Protein AF-A0A7Y6CFR7-F1 (afdb_monomer)

Radius of gyration: 23.47 Å; Cα contacts (8 Å, |Δi|>4): 37; chains: 1; bounding box: 61×38×50 Å

Nearest PDB structures (foldseek):
  3hug-assembly3_L  TM=7.305E-01  e=5.227E-01  Mycobacterium tuberculosis H37Rv

Mean predicted aligned error: 9.73 Å

Structure (mmCIF, N/CA/C/O backbone):
data_AF-A0A7Y6CFR7-F1
#
_entry.id   AF-A0A7Y6CFR7-F1
#
loop_
_atom_site.group_PDB
_atom_site.id
_atom_site.type_symbol
_atom_site.label_atom_id
_atom_site.label_alt_id
_atom_site.label_comp_id
_atom_site.label_asym_id
_atom_site.label_entity_id
_atom_site.label_seq_id
_atom_site.pdbx_PDB_ins_code
_atom_site.Cartn_x
_atom_site.Cartn_y
_atom_site.Cartn_z
_atom_site.occupancy
_atom_site.B_iso_or_equiv
_atom_site.auth_seq_id
_atom_site.auth_comp_id
_atom_site.auth_asym_id
_atom_site.auth_atom_id
_atom_site.pdbx_PDB_model_num
ATOM 1 N N . MET A 1 1 ? 24.762 4.526 -15.516 1.00 43.84 1 MET A N 1
ATOM 2 C CA . MET A 1 1 ? 23.918 4.511 -16.730 1.00 43.84 1 MET A CA 1
ATOM 3 C C . MET A 1 1 ? 22.518 4.121 -16.288 1.00 43.84 1 MET A C 1
ATOM 5 O O . MET A 1 1 ? 22.379 3.031 -15.755 1.00 43.84 1 MET A O 1
ATOM 9 N N . ARG A 1 2 ? 21.529 5.020 -16.380 1.00 51.78 2 ARG A N 1
ATOM 10 C CA . ARG A 1 2 ? 20.124 4.672 -16.092 1.00 51.78 2 ARG A CA 1
ATOM 11 C C . ARG A 1 2 ? 19.580 3.874 -17.275 1.00 51.78 2 ARG A C 1
ATOM 13 O O . ARG A 1 2 ? 19.784 4.293 -18.414 1.00 51.78 2 ARG A O 1
ATOM 20 N N . SER A 1 3 ? 18.949 2.734 -17.013 1.00 66.38 3 SER A N 1
ATOM 21 C CA . SER A 1 3 ? 18.319 1.932 -18.062 1.00 66.38 3 SER A CA 1
ATOM 22 C C . SER A 1 3 ? 17.075 2.658 -18.581 1.00 66.38 3 SER A C 1
ATOM 24 O O . SER A 1 3 ? 16.371 3.312 -17.813 1.00 66.38 3 SER A O 1
ATOM 26 N N . LEU A 1 4 ? 16.759 2.527 -19.872 1.00 61.38 4 LEU A N 1
ATOM 27 C CA . LEU A 1 4 ? 15.501 3.043 -20.439 1.00 61.38 4 LEU A CA 1
ATOM 28 C C . LEU A 1 4 ? 14.273 2.493 -19.689 1.00 61.38 4 LEU A C 1
ATOM 30 O O . LEU A 1 4 ? 13.268 3.189 -19.550 1.00 61.38 4 LEU A O 1
ATOM 34 N N . MET A 1 5 ? 14.381 1.274 -19.147 1.00 62.50 5 MET A N 1
ATOM 35 C CA . MET A 1 5 ? 13.355 0.683 -18.286 1.00 62.50 5 MET A CA 1
ATOM 36 C C . MET A 1 5 ? 13.207 1.421 -16.949 1.00 62.50 5 MET A C 1
ATOM 38 O O . MET A 1 5 ? 12.075 1.635 -16.529 1.00 62.50 5 MET A O 1
ATOM 42 N N . ASP A 1 6 ? 14.290 1.905 -16.329 1.00 69.56 6 ASP A N 1
ATOM 43 C CA . ASP A 1 6 ? 14.209 2.681 -15.077 1.00 69.56 6 ASP A CA 1
ATOM 44 C C . ASP A 1 6 ? 13.442 3.991 -15.283 1.00 69.56 6 ASP A C 1
ATOM 46 O O . ASP A 1 6 ? 12.721 4.450 -14.402 1.00 69.56 6 ASP A O 1
ATOM 50 N N . MET A 1 7 ? 13.585 4.601 -16.462 1.00 66.81 7 MET A N 1
ATOM 51 C CA . MET A 1 7 ? 12.946 5.8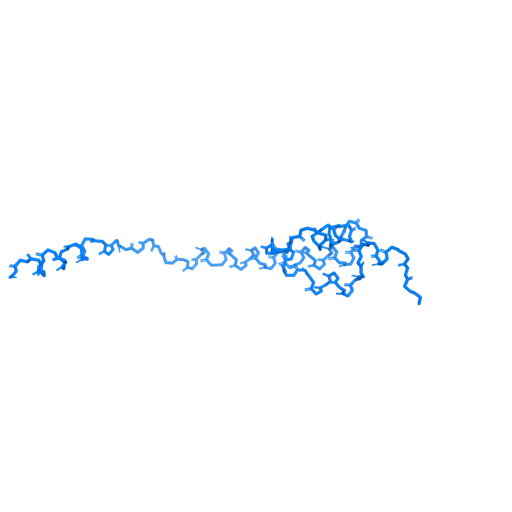78 -16.771 1.00 66.81 7 MET A CA 1
ATOM 52 C C . MET A 1 7 ? 11.447 5.724 -17.067 1.00 66.81 7 MET A C 1
ATOM 54 O O . MET A 1 7 ? 10.663 6.610 -16.734 1.00 66.81 7 MET A O 1
ATOM 58 N N . MET A 1 8 ? 11.036 4.594 -17.654 1.00 72.94 8 MET A N 1
ATOM 59 C CA . MET A 1 8 ? 9.629 4.314 -17.964 1.00 72.94 8 MET A CA 1
ATOM 60 C C . MET A 1 8 ? 8.866 3.667 -16.804 1.00 72.94 8 MET A C 1
ATOM 62 O O . MET A 1 8 ? 7.685 3.953 -16.616 1.00 72.94 8 MET A O 1
ATOM 66 N N . VAL A 1 9 ? 9.523 2.806 -16.029 1.00 79.56 9 VAL A N 1
ATOM 67 C CA . VAL A 1 9 ? 8.893 1.965 -15.000 1.00 79.56 9 VAL A CA 1
ATOM 68 C C . VAL A 1 9 ? 9.214 2.448 -13.577 1.00 79.56 9 VAL A C 1
ATOM 70 O O . VAL A 1 9 ? 8.470 2.152 -12.650 1.00 79.56 9 VAL A O 1
ATOM 73 N N . GLY A 1 10 ? 10.236 3.288 -13.402 1.00 84.06 10 GLY A N 1
ATOM 74 C CA . GLY A 1 10 ? 10.722 3.737 -12.095 1.00 84.06 10 GLY A CA 1
ATOM 75 C C . GLY A 1 10 ? 11.852 2.846 -11.580 1.00 84.06 10 GLY A C 1
ATOM 76 O O . GLY A 1 10 ? 11.907 1.650 -11.879 1.00 84.06 10 GLY A O 1
ATOM 77 N N . SER A 1 11 ? 12.770 3.434 -10.811 1.00 91.50 11 SER A N 1
ATOM 78 C CA . SER A 1 11 ? 13.871 2.696 -10.182 1.00 91.50 11 SER A CA 1
ATOM 79 C C . SER A 1 11 ? 13.398 1.951 -8.929 1.00 91.50 11 SER A C 1
ATOM 81 O O . SER A 1 11 ? 12.338 2.244 -8.369 1.00 91.50 11 SER A O 1
ATOM 83 N N . CYS A 1 12 ? 14.204 1.003 -8.442 1.00 94.38 12 CYS A N 1
ATOM 84 C CA . CYS A 1 12 ? 13.928 0.325 -7.172 1.00 94.38 12 CYS A CA 1
ATOM 85 C C . CYS A 1 12 ? 13.893 1.301 -5.985 1.00 94.38 12 CYS A C 1
ATOM 87 O O . CYS A 1 12 ? 13.131 1.095 -5.049 1.00 94.38 12 CYS A O 1
ATOM 89 N N . GLU A 1 13 ? 14.736 2.335 -6.005 1.00 93.94 13 GLU A N 1
ATOM 90 C CA . GLU A 1 13 ? 14.790 3.369 -4.966 1.00 93.94 13 GLU A CA 1
ATOM 91 C C . GLU A 1 13 ? 13.495 4.185 -4.949 1.00 93.94 13 GLU A C 1
ATOM 93 O O . GLU A 1 13 ? 12.780 4.169 -3.950 1.00 93.94 13 GLU A O 1
ATOM 98 N N . GLU A 1 14 ? 13.115 4.759 -6.095 1.00 93.75 14 GLU A N 1
ATOM 99 C CA . GLU A 1 14 ? 11.875 5.532 -6.229 1.00 93.75 14 GLU A CA 1
ATOM 100 C C . GLU A 1 14 ? 10.644 4.679 -5.889 1.00 93.75 14 GLU A C 1
ATOM 102 O O . GLU A 1 14 ? 9.715 5.133 -5.220 1.00 93.75 14 GLU A O 1
ATOM 107 N N . THR A 1 15 ? 10.630 3.419 -6.333 1.00 95.62 15 THR A N 1
ATOM 108 C CA . THR A 1 15 ? 9.516 2.512 -6.047 1.00 95.62 15 THR A CA 1
ATOM 109 C C . THR A 1 15 ? 9.393 2.247 -4.551 1.00 95.62 15 THR A C 1
ATOM 111 O O . THR A 1 15 ? 8.277 2.274 -4.039 1.00 95.62 15 THR A O 1
ATOM 114 N N . ARG A 1 16 ? 10.510 2.022 -3.843 1.00 95.00 16 ARG A N 1
ATOM 115 C CA . ARG A 1 16 ? 10.521 1.773 -2.391 1.00 95.00 16 ARG A CA 1
ATOM 116 C C . ARG A 1 16 ? 9.981 2.953 -1.597 1.00 95.00 16 ARG A C 1
ATOM 118 O O . ARG A 1 16 ? 9.184 2.733 -0.691 1.00 95.00 16 ARG A O 1
ATOM 125 N N . GLU A 1 17 ? 10.352 4.174 -1.967 1.00 95.94 17 GLU A N 1
ATOM 126 C CA . GLU A 1 17 ? 9.821 5.393 -1.341 1.00 95.94 17 GLU A CA 1
ATOM 127 C C . GLU A 1 17 ? 8.302 5.520 -1.522 1.00 95.94 17 GLU A C 1
ATOM 129 O O . GLU A 1 17 ? 7.597 6.000 -0.638 1.00 95.94 17 GLU A O 1
ATOM 134 N N . GLN A 1 18 ? 7.778 5.040 -2.651 1.00 96.50 18 GLN A N 1
ATOM 135 C CA . GLN A 1 18 ? 6.354 5.111 -2.980 1.00 96.50 18 GLN A CA 1
ATOM 136 C C . GLN A 1 18 ? 5.538 3.912 -2.466 1.00 96.50 18 GLN A C 1
ATOM 138 O 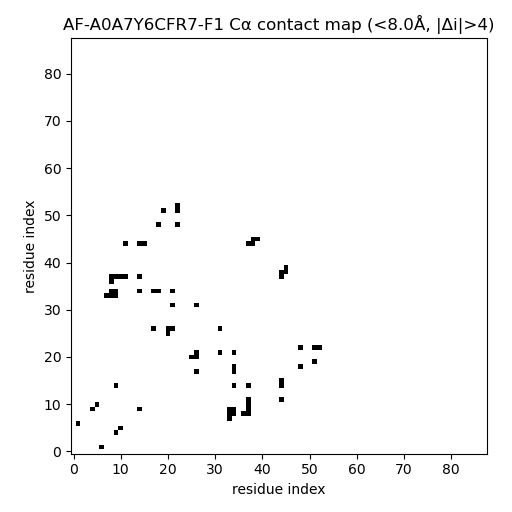O . GLN A 1 18 ? 4.323 3.884 -2.671 1.00 96.50 18 GLN A O 1
ATOM 143 N N . LEU A 1 19 ? 6.153 2.919 -1.807 1.00 96.00 19 LEU A N 1
ATOM 144 C CA . LEU A 1 19 ? 5.450 1.693 -1.408 1.00 96.00 19 LEU A CA 1
ATO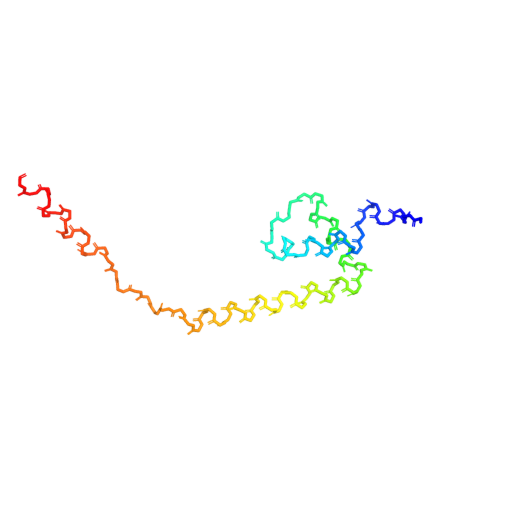M 145 C C . LEU A 1 19 ? 4.360 1.916 -0.359 1.00 96.00 19 LEU A C 1
ATOM 147 O O . LEU A 1 19 ? 3.320 1.275 -0.484 1.00 96.00 19 LEU A O 1
ATOM 151 N N . SER A 1 20 ? 4.558 2.804 0.622 1.00 95.31 20 SER A N 1
ATOM 152 C CA . SER A 1 20 ? 3.513 3.108 1.618 1.00 95.31 20 SER A CA 1
ATOM 153 C C . SER A 1 20 ? 2.279 3.674 0.924 1.00 95.31 20 SER A C 1
ATOM 155 O O . SER A 1 20 ? 1.258 3.003 0.851 1.00 95.31 20 SER A O 1
ATOM 157 N N . ALA A 1 21 ? 2.438 4.802 0.223 1.00 96.19 21 ALA A N 1
ATOM 158 C CA . ALA A 1 21 ? 1.369 5.428 -0.553 1.00 96.19 21 ALA A CA 1
ATOM 159 C C . ALA A 1 21 ? 0.733 4.480 -1.591 1.00 96.19 21 ALA A C 1
ATOM 161 O O . ALA A 1 21 ? -0.433 4.626 -1.958 1.00 96.19 21 ALA A O 1
ATOM 162 N N . HIS A 1 22 ? 1.486 3.508 -2.119 1.00 96.00 22 HIS A N 1
ATOM 163 C CA . HIS A 1 22 ? 0.937 2.482 -3.003 1.00 96.00 22 HIS A CA 1
ATOM 164 C C . HIS A 1 22 ? 0.004 1.512 -2.271 1.00 96.00 22 HIS A C 1
ATOM 166 O O . HIS A 1 22 ? -1.046 1.169 -2.820 1.00 96.00 22 HIS A O 1
ATOM 172 N N . VAL A 1 23 ? 0.404 1.038 -1.089 1.00 95.25 23 VAL A N 1
ATOM 173 C CA . VAL A 1 23 ? -0.400 0.132 -0.258 1.00 95.25 23 VAL A CA 1
ATOM 174 C C . VAL A 1 23 ? -1.635 0.849 0.280 1.00 95.25 23 VAL A C 1
ATOM 176 O O . VAL A 1 23 ? -2.725 0.290 0.195 1.00 95.25 23 VAL A O 1
ATOM 179 N N . ASP A 1 24 ? -1.480 2.108 0.678 1.00 93.88 24 ASP A N 1
ATOM 180 C CA . ASP A 1 24 ? -2.555 2.960 1.199 1.00 93.88 24 ASP A CA 1
ATOM 181 C C . ASP A 1 24 ? -3.501 3.474 0.089 1.00 93.88 24 ASP A C 1
ATOM 183 O O . ASP A 1 24 ? -4.533 4.087 0.348 1.00 93.88 24 ASP A O 1
ATOM 187 N N . GLY A 1 25 ? -3.181 3.210 -1.185 1.00 94.75 25 GLY A N 1
ATOM 188 C CA . GLY A 1 25 ? -4.017 3.588 -2.330 1.00 94.75 25 GLY A CA 1
ATOM 189 C C . GLY A 1 25 ? -3.955 5.072 -2.713 1.00 94.75 25 GLY A C 1
ATOM 190 O O . GLY A 1 25 ? -4.703 5.506 -3.588 1.00 94.75 25 GLY A O 1
ATOM 191 N N . GLU A 1 26 ? -3.034 5.835 -2.129 1.00 97.12 26 GLU A N 1
ATOM 192 C CA . GLU A 1 26 ? -2.882 7.286 -2.294 1.00 97.12 26 GLU A CA 1
ATOM 193 C C . GLU A 1 26 ? -2.172 7.686 -3.600 1.00 97.12 26 GLU A C 1
ATOM 195 O O . GLU A 1 26 ? -2.189 8.847 -4.025 1.00 97.12 26 GLU A O 1
ATOM 200 N N . LEU A 1 27 ? -1.534 6.732 -4.285 1.00 96.06 27 LEU A N 1
ATOM 201 C CA . LEU A 1 27 ? -0.915 7.003 -5.579 1.00 96.06 27 LEU A CA 1
ATOM 202 C C . LEU A 1 27 ? -1.961 7.161 -6.688 1.00 96.06 27 LEU A C 1
ATOM 204 O O . LEU A 1 27 ? -2.688 6.230 -7.032 1.00 96.06 27 LEU A O 1
ATOM 208 N N . GLY A 1 28 ? -1.931 8.316 -7.353 1.00 95.12 28 GLY A N 1
ATOM 209 C CA . GLY A 1 28 ? -2.697 8.595 -8.567 1.00 95.12 28 GLY A CA 1
ATOM 210 C C . GLY A 1 28 ? -1.899 8.438 -9.868 1.00 95.12 28 GLY A C 1
ATOM 211 O O . GLY A 1 28 ? -0.663 8.454 -9.887 1.00 95.12 28 GLY A O 1
ATOM 212 N N . GLY A 1 29 ? -2.636 8.330 -10.979 1.00 94.81 29 GLY A N 1
ATOM 213 C CA . GLY A 1 29 ? -2.136 8.503 -12.347 1.00 94.81 29 GLY A CA 1
ATOM 214 C C . GLY A 1 29 ? -0.862 7.719 -12.686 1.00 94.81 29 GLY A C 1
ATOM 215 O O . GLY A 1 29 ? -0.751 6.519 -12.428 1.00 94.81 29 GLY A O 1
ATOM 216 N N . LEU A 1 30 ? 0.111 8.422 -13.275 1.00 91.88 30 LEU A N 1
ATOM 217 C CA . LEU A 1 30 ? 1.370 7.840 -13.750 1.00 91.88 30 LEU A CA 1
ATOM 218 C C . LEU A 1 30 ? 2.230 7.248 -12.627 1.00 91.88 30 LEU A C 1
ATOM 220 O O . LEU A 1 30 ? 2.915 6.256 -12.859 1.00 91.88 30 LEU A O 1
ATOM 224 N N . ARG A 1 31 ? 2.192 7.803 -11.407 1.00 93.25 31 ARG A N 1
ATOM 225 C CA . ARG A 1 31 ? 2.965 7.258 -10.274 1.00 93.25 31 ARG A CA 1
ATOM 226 C C . ARG A 1 31 ? 2.478 5.861 -9.904 1.00 93.25 31 ARG A C 1
ATOM 228 O O . ARG A 1 31 ? 3.274 4.932 -9.817 1.00 93.25 31 ARG A O 1
ATOM 235 N N . ARG A 1 32 ? 1.157 5.686 -9.811 1.00 95.88 32 ARG A N 1
ATOM 236 C CA . ARG A 1 32 ? 0.541 4.377 -9.562 1.00 95.88 32 ARG A CA 1
ATOM 237 C C . ARG A 1 32 ? 0.888 3.364 -10.651 1.00 95.88 32 ARG A C 1
ATOM 239 O O . ARG A 1 32 ? 1.154 2.206 -10.337 1.00 95.88 32 ARG A O 1
ATOM 246 N N . LEU A 1 33 ? 0.861 3.786 -11.918 1.00 94.25 33 LEU A N 1
ATOM 247 C CA . LEU A 1 33 ? 1.185 2.917 -13.049 1.00 94.25 33 LEU A CA 1
ATOM 248 C C . LEU A 1 33 ? 2.651 2.467 -13.013 1.00 94.25 33 LEU A C 1
ATOM 250 O O . LEU A 1 33 ? 2.904 1.271 -13.127 1.00 94.25 33 LEU A O 1
ATOM 254 N N . ARG A 1 34 ? 3.590 3.397 -12.801 1.00 94.62 34 ARG A N 1
ATOM 255 C CA . ARG A 1 34 ? 5.028 3.095 -12.721 1.00 94.62 34 ARG A CA 1
ATOM 256 C C . ARG A 1 34 ? 5.333 2.085 -11.621 1.00 94.62 34 ARG A C 1
ATOM 258 O O . ARG A 1 34 ? 5.850 1.015 -11.921 1.00 94.62 34 ARG A O 1
ATOM 265 N N . VAL A 1 35 ? 4.873 2.340 -10.392 1.00 95.56 35 VAL A N 1
ATOM 266 C CA . VAL A 1 35 ? 5.052 1.399 -9.272 1.00 95.56 35 VAL A CA 1
ATOM 267 C C . VAL A 1 35 ? 4.504 0.013 -9.615 1.00 95.56 35 VAL A C 1
ATOM 269 O O . VAL A 1 35 ? 5.179 -0.984 -9.391 1.00 95.56 35 VAL A O 1
ATOM 272 N N . ARG A 1 36 ? 3.315 -0.086 -10.218 1.00 95.19 36 ARG A N 1
ATOM 273 C CA . ARG A 1 36 ? 2.739 -1.389 -10.603 1.00 95.19 36 ARG A CA 1
ATOM 274 C C . ARG A 1 36 ? 3.562 -2.133 -11.641 1.00 95.19 36 ARG A C 1
ATOM 276 O O . ARG A 1 36 ? 3.767 -3.333 -11.488 1.00 95.19 36 ARG A O 1
ATOM 283 N N . LEU A 1 37 ? 4.009 -1.435 -12.682 1.00 94.31 37 LEU A N 1
ATOM 284 C CA . LEU A 1 37 ? 4.875 -2.019 -13.702 1.00 94.31 37 LEU A CA 1
ATOM 285 C C . LEU A 1 37 ? 6.197 -2.486 -13.080 1.00 94.31 37 LEU A C 1
ATOM 287 O O . LEU A 1 37 ? 6.671 -3.569 -13.409 1.00 94.31 37 LEU A O 1
ATOM 291 N N . HIS A 1 38 ? 6.748 -1.722 -12.132 1.00 95.44 38 HIS A N 1
ATOM 292 C CA . HIS A 1 38 ? 7.989 -2.087 -11.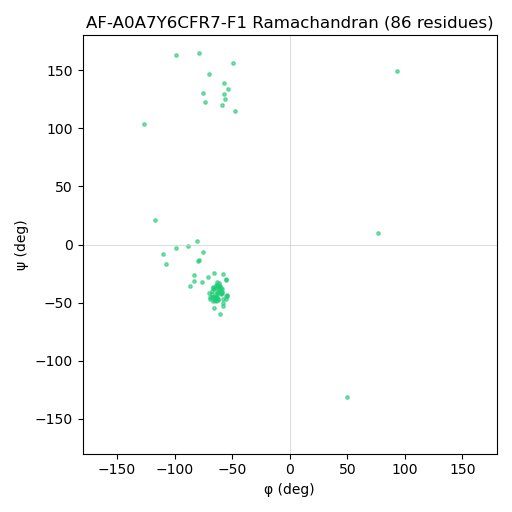457 1.00 95.44 38 HIS A CA 1
ATOM 293 C C . HIS A 1 38 ? 7.807 -3.328 -10.589 1.00 95.44 38 HIS A C 1
ATOM 295 O O . HIS A 1 38 ? 8.606 -4.256 -10.659 1.00 95.44 38 HIS A O 1
ATOM 301 N N . LEU A 1 39 ? 6.726 -3.387 -9.809 1.00 95.31 39 LEU A N 1
ATOM 302 C CA . LEU A 1 39 ? 6.402 -4.559 -8.997 1.00 95.31 39 LEU A CA 1
ATOM 303 C C . LEU A 1 39 ? 6.180 -5.808 -9.862 1.00 95.31 39 LEU A C 1
ATOM 305 O O . LEU A 1 39 ? 6.608 -6.893 -9.480 1.00 95.31 39 LEU A O 1
ATOM 309 N N . ALA A 1 40 ? 5.593 -5.668 -11.051 1.00 93.94 40 ALA A N 1
ATOM 310 C CA . ALA A 1 40 ? 5.428 -6.790 -11.973 1.00 93.94 40 ALA A CA 1
ATOM 311 C C . ALA A 1 40 ? 6.762 -7.340 -12.520 1.00 93.94 40 ALA A C 1
ATOM 313 O O . ALA A 1 40 ? 6.812 -8.502 -12.912 1.00 93.94 40 ALA A O 1
ATOM 314 N N . GLY A 1 41 ? 7.823 -6.523 -12.558 1.00 90.56 41 GLY A N 1
ATOM 315 C CA . GLY A 1 41 ? 9.131 -6.898 -13.111 1.00 90.56 41 GLY A CA 1
ATOM 316 C C . GLY A 1 41 ? 10.263 -7.070 -12.092 1.00 90.56 41 GLY A C 1
ATOM 317 O O . GLY A 1 41 ? 11.345 -7.510 -12.470 1.00 90.56 41 GLY A O 1
ATOM 318 N N . CYS A 1 42 ? 10.056 -6.710 -10.821 1.00 94.75 42 CYS A N 1
ATOM 319 C CA . CYS A 1 42 ? 11.091 -6.740 -9.788 1.00 94.75 42 CYS A CA 1
ATOM 320 C C . CYS A 1 42 ? 10.642 -7.534 -8.556 1.00 94.75 42 CYS A C 1
ATOM 322 O O . CYS A 1 42 ? 9.920 -7.025 -7.690 1.00 94.75 42 CYS A O 1
ATOM 324 N N . ASP A 1 43 ? 11.159 -8.756 -8.425 1.00 95.25 43 ASP A N 1
ATOM 325 C CA . ASP A 1 43 ? 10.842 -9.658 -7.311 1.00 95.25 43 ASP A CA 1
ATOM 326 C C . ASP A 1 43 ? 11.211 -9.074 -5.945 1.00 95.25 43 ASP A C 1
ATOM 328 O O . ASP A 1 43 ? 10.469 -9.237 -4.976 1.00 95.25 43 ASP A O 1
ATOM 332 N N . ALA A 1 44 ? 12.329 -8.346 -5.862 1.00 95.00 44 ALA A N 1
ATOM 333 C CA . ALA A 1 44 ? 12.781 -7.734 -4.617 1.00 95.00 44 ALA A CA 1
ATOM 334 C C . ALA A 1 44 ? 11.791 -6.668 -4.121 1.00 95.00 44 ALA A C 1
ATOM 336 O O . ALA A 1 44 ? 11.384 -6.690 -2.960 1.00 95.00 44 ALA A O 1
ATOM 337 N N . CYS A 1 45 ? 11.360 -5.756 -4.996 1.00 96.12 45 CYS A N 1
ATOM 338 C CA . CYS A 1 45 ? 10.366 -4.740 -4.646 1.00 96.12 45 CYS A CA 1
ATOM 339 C C . CYS A 1 45 ? 8.992 -5.371 -4.369 1.00 96.12 45 CYS A C 1
ATOM 341 O O . CYS A 1 45 ? 8.307 -4.962 -3.431 1.00 96.12 45 CYS A O 1
ATOM 343 N N . SER A 1 46 ? 8.624 -6.423 -5.104 1.00 96.06 46 SER A N 1
ATOM 344 C CA . SER A 1 46 ? 7.402 -7.197 -4.853 1.00 96.06 46 SER A CA 1
ATOM 345 C C . SER A 1 46 ? 7.400 -7.932 -3.516 1.00 96.06 46 SER A C 1
ATOM 347 O O . SER A 1 46 ? 6.363 -7.995 -2.851 1.00 96.06 46 SER A O 1
ATOM 349 N N . ALA A 1 47 ? 8.538 -8.464 -3.071 1.00 97.44 47 ALA A N 1
ATOM 350 C CA . ALA A 1 47 ? 8.670 -9.056 -1.743 1.00 97.44 47 ALA A CA 1
ATOM 351 C C . ALA A 1 47 ? 8.461 -8.010 -0.637 1.00 97.44 47 ALA A C 1
ATOM 353 O O . ALA A 1 47 ? 7.684 -8.253 0.287 1.00 97.44 47 ALA A O 1
ATOM 354 N N . VAL A 1 48 ? 9.066 -6.824 -0.771 1.00 96.75 48 VAL A N 1
ATOM 355 C CA . VAL A 1 48 ? 8.885 -5.723 0.193 1.00 96.75 48 VAL A CA 1
ATOM 356 C C . VAL A 1 48 ? 7.426 -5.265 0.233 1.00 96.75 48 VAL A C 1
ATOM 358 O O . VAL A 1 48 ? 6.847 -5.166 1.311 1.00 96.75 48 VAL A O 1
ATOM 361 N N . ALA A 1 49 ? 6.796 -5.059 -0.926 1.00 96.81 49 ALA A N 1
ATOM 362 C CA . ALA A 1 49 ? 5.397 -4.641 -0.999 1.00 96.81 49 ALA A CA 1
ATOM 363 C C . ALA A 1 49 ? 4.441 -5.670 -0.367 1.00 96.81 49 ALA A C 1
ATOM 365 O O . ALA A 1 49 ? 3.448 -5.293 0.251 1.00 96.81 49 ALA A O 1
ATOM 366 N N . ARG A 1 50 ? 4.714 -6.974 -0.516 1.00 97.12 50 ARG A N 1
ATOM 367 C CA . ARG A 1 50 ? 3.943 -8.032 0.162 1.00 97.12 50 ARG A CA 1
ATOM 368 C C . ARG A 1 50 ? 4.160 -8.014 1.671 1.00 97.12 50 ARG A C 1
ATOM 370 O O . ARG A 1 50 ? 3.183 -8.080 2.405 1.00 97.12 50 ARG A O 1
ATOM 377 N N . SER A 1 51 ? 5.408 -7.884 2.121 1.00 97.44 51 SER A N 1
ATOM 378 C CA . SER A 1 51 ? 5.722 -7.801 3.551 1.00 97.44 51 SER A CA 1
ATOM 379 C C . SER A 1 51 ? 5.039 -6.603 4.208 1.00 97.44 51 SER A C 1
ATOM 381 O O . SER A 1 51 ? 4.506 -6.746 5.301 1.00 97.44 51 SER A O 1
ATOM 383 N N . LEU A 1 52 ? 5.024 -5.444 3.543 1.00 96.50 52 LEU A N 1
ATOM 384 C CA . LEU A 1 52 ? 4.360 -4.246 4.053 1.00 96.50 52 LEU A CA 1
ATOM 385 C C . LEU A 1 52 ? 2.846 -4.458 4.204 1.00 96.50 52 LEU A C 1
ATOM 387 O O . LEU A 1 52 ? 2.305 -4.182 5.270 1.00 96.50 52 LEU A O 1
ATOM 391 N N . ARG A 1 53 ? 2.181 -5.016 3.179 1.00 96.25 53 ARG A N 1
ATOM 392 C CA . ARG A 1 53 ? 0.743 -5.341 3.245 1.00 96.25 53 ARG A CA 1
ATOM 393 C C . ARG A 1 53 ? 0.420 -6.299 4.386 1.00 96.25 53 ARG A C 1
ATOM 395 O O . ARG A 1 53 ? -0.473 -6.011 5.166 1.00 96.25 53 ARG A O 1
ATOM 402 N N . GLN A 1 54 ? 1.195 -7.374 4.532 1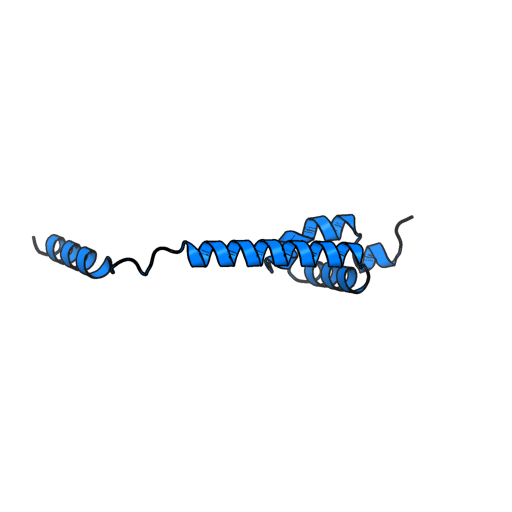.00 96.81 54 GLN A N 1
ATOM 403 C CA . GLN A 1 54 ? 0.994 -8.345 5.612 1.00 96.81 54 GLN A CA 1
ATOM 404 C C . GLN A 1 54 ? 1.161 -7.725 7.001 1.00 96.81 54 GLN A C 1
ATOM 406 O O . GLN A 1 54 ? 0.445 -8.090 7.929 1.00 96.81 54 GLN A O 1
ATOM 411 N N . THR A 1 55 ? 2.116 -6.809 7.172 1.00 96.19 55 THR A N 1
ATOM 412 C CA . THR A 1 55 ? 2.279 -6.093 8.442 1.00 96.19 55 THR A CA 1
ATOM 413 C C . THR A 1 55 ? 1.056 -5.232 8.746 1.00 96.19 55 THR A C 1
ATOM 415 O O . THR A 1 55 ? 0.560 -5.285 9.866 1.00 96.19 55 THR A O 1
ATOM 418 N N . ILE A 1 56 ? 0.549 -4.482 7.763 1.00 94.50 56 ILE A N 1
ATOM 419 C CA . ILE A 1 56 ? -0.636 -3.623 7.927 1.00 94.50 56 ILE A CA 1
ATOM 420 C C . ILE A 1 56 ? -1.888 -4.459 8.216 1.00 94.50 56 ILE A C 1
ATOM 422 O O . ILE A 1 56 ? -2.611 -4.157 9.158 1.00 94.50 56 ILE A O 1
ATOM 426 N N . GLU A 1 57 ? -2.104 -5.548 7.476 1.00 93.06 57 GLU A N 1
ATOM 427 C CA . GLU A 1 57 ? -3.216 -6.481 7.704 1.00 93.06 57 GLU A CA 1
ATOM 428 C C . GLU A 1 57 ? -3.211 -7.015 9.144 1.00 93.06 57 GLU A C 1
ATOM 430 O O . GLU A 1 57 ? -4.227 -6.942 9.828 1.00 93.06 57 GLU A O 1
ATOM 435 N N . ARG A 1 58 ? -2.050 -7.447 9.655 1.00 94.50 58 ARG A N 1
ATOM 436 C CA . ARG A 1 58 ? -1.920 -7.905 11.050 1.00 94.50 58 ARG A CA 1
ATOM 437 C C . ARG A 1 58 ? -2.176 -6.804 12.074 1.00 94.50 58 ARG A C 1
ATOM 439 O O . ARG A 1 58 ? -2.674 -7.093 13.157 1.00 94.50 58 ARG A O 1
ATOM 446 N N . LEU A 1 59 ? -1.800 -5.561 11.777 1.00 93.00 59 LEU A N 1
ATOM 447 C CA . LEU A 1 59 ? -2.089 -4.436 12.667 1.00 93.00 59 LEU A CA 1
ATOM 448 C C . LEU A 1 59 ? -3.594 -4.155 12.719 1.00 93.00 59 LEU A C 1
ATOM 450 O O . LEU A 1 59 ? -4.122 -3.993 13.814 1.00 93.00 59 LEU A O 1
ATOM 454 N N . HIS A 1 60 ? -4.291 -4.193 11.580 1.00 89.25 60 HIS A N 1
ATOM 455 C CA . HIS A 1 60 ? -5.750 -4.058 11.549 1.00 89.25 60 HIS A CA 1
ATOM 456 C C . HIS A 1 60 ? -6.458 -5.204 12.291 1.00 89.25 60 HIS A C 1
ATOM 458 O O . HIS A 1 60 ? -7.391 -4.956 13.049 1.00 89.25 60 HIS A O 1
ATOM 464 N N . GLU A 1 61 ? -5.989 -6.449 12.150 1.00 89.81 61 GLU A N 1
ATOM 465 C CA . GLU A 1 61 ? -6.527 -7.592 12.911 1.00 89.81 61 GLU A CA 1
ATOM 466 C C . GLU A 1 61 ? -6.411 -7.384 14.431 1.00 89.81 61 GLU A C 1
ATOM 468 O O . GLU A 1 61 ? -7.315 -7.742 15.191 1.00 89.81 61 GLU A O 1
ATOM 473 N N . LEU A 1 62 ? -5.303 -6.789 14.887 1.00 89.44 62 LEU A N 1
ATOM 474 C CA . LEU A 1 62 ? -5.138 -6.420 16.290 1.00 89.44 62 LEU A CA 1
ATOM 475 C C . LEU A 1 62 ? -6.120 -5.314 16.680 1.00 89.44 62 LEU A C 1
ATOM 477 O O . LEU A 1 62 ? -6.801 -5.460 17.692 1.00 89.44 62 LEU A O 1
ATOM 481 N N . GLU A 1 63 ? -6.226 -4.240 15.898 1.00 85.38 63 GLU A N 1
ATOM 482 C CA . GLU A 1 63 ? -7.172 -3.147 16.162 1.00 85.38 63 GLU A CA 1
ATOM 483 C C . GLU A 1 63 ? -8.613 -3.649 16.304 1.00 85.38 63 GLU A C 1
ATOM 485 O O . GLU A 1 63 ? -9.272 -3.292 17.279 1.00 85.38 63 GLU A O 1
ATOM 490 N N . ASP A 1 64 ? -9.069 -4.543 15.425 1.00 80.62 64 ASP A N 1
ATOM 491 C CA . ASP A 1 64 ? -10.403 -5.152 15.514 1.00 80.62 64 ASP A CA 1
ATOM 492 C C . ASP A 1 64 ? -10.591 -5.958 16.810 1.00 80.62 64 ASP A C 1
ATOM 494 O O . ASP A 1 64 ? -11.666 -5.940 17.412 1.00 80.62 64 ASP A O 1
ATOM 498 N N . SER A 1 65 ? -9.541 -6.634 17.288 1.00 76.81 65 SER A N 1
ATOM 499 C CA . SER A 1 65 ? -9.590 -7.383 18.552 1.00 76.81 65 SER A CA 1
ATOM 500 C C . SER A 1 65 ? -9.643 -6.485 19.796 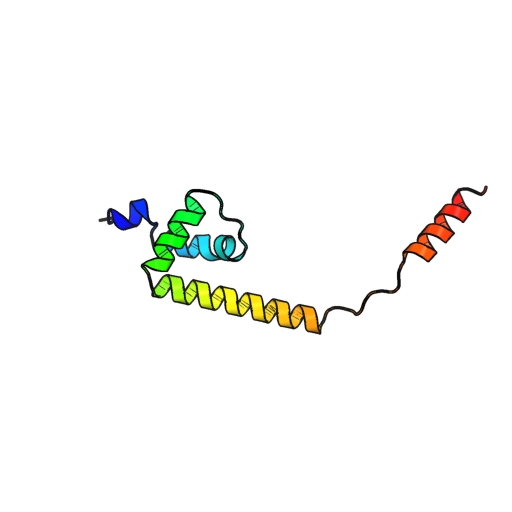1.00 76.81 65 SER A C 1
ATOM 502 O O . SER A 1 65 ? -10.203 -6.880 20.822 1.00 76.81 65 SER A O 1
ATOM 504 N N . PHE A 1 66 ? -9.086 -5.273 19.707 1.00 72.25 66 PHE A N 1
ATOM 505 C CA . PHE A 1 66 ? -9.075 -4.276 20.782 1.00 72.25 66 PHE A CA 1
ATOM 506 C C . PHE A 1 66 ? -10.169 -3.216 20.633 1.00 72.25 66 PHE A C 1
ATOM 508 O O . PHE A 1 66 ? -10.301 -2.356 21.511 1.00 72.25 66 PHE A O 1
ATOM 515 N N . ALA A 1 67 ? -10.951 -3.260 19.552 1.00 70.19 67 ALA A N 1
ATOM 516 C CA . ALA A 1 67 ? -12.010 -2.304 19.301 1.00 70.19 67 ALA A CA 1
ATOM 517 C C . ALA A 1 67 ? -13.003 -2.348 20.473 1.00 70.19 67 ALA A C 1
ATOM 519 O O . ALA A 1 67 ? -13.576 -3.407 20.762 1.00 70.19 67 ALA A O 1
ATOM 520 N N . PRO A 1 68 ? -13.220 -1.226 21.189 1.00 68.50 68 PRO A N 1
ATOM 521 C CA . PRO A 1 68 ? -14.252 -1.193 22.205 1.00 68.50 68 PRO A CA 1
ATOM 522 C C . PRO A 1 68 ? -15.573 -1.557 21.526 1.00 68.50 68 PRO A C 1
ATOM 524 O O . PRO A 1 68 ? -15.922 -0.988 20.489 1.00 68.50 68 PRO A O 1
ATOM 527 N N . GLY A 1 69 ? -16.295 -2.523 22.106 1.00 70.38 69 GLY A N 1
ATOM 528 C CA . GLY A 1 69 ? -17.639 -2.873 21.651 1.00 70.38 69 GLY A CA 1
ATOM 529 C C . GLY A 1 69 ? -18.499 -1.612 21.505 1.00 70.38 69 GLY A C 1
ATOM 530 O O . GLY A 1 69 ? -18.193 -0.599 22.144 1.00 70.38 69 GLY A O 1
ATOM 531 N N . PRO A 1 70 ? -19.551 -1.638 20.665 1.00 71.75 70 PRO A N 1
ATOM 532 C CA . PRO A 1 70 ? -20.294 -0.440 20.293 1.00 71.75 70 PRO A CA 1
ATOM 533 C C . PRO A 1 70 ? -20.634 0.373 21.539 1.00 71.75 70 PRO A C 1
ATOM 535 O O . PRO A 1 70 ? -21.359 -0.094 22.421 1.00 71.75 70 PRO A O 1
ATOM 538 N N . ALA A 1 71 ? -20.055 1.574 21.627 1.00 69.56 71 ALA A N 1
ATOM 539 C CA . ALA A 1 71 ? -20.291 2.446 22.760 1.00 69.56 71 ALA A CA 1
ATOM 540 C C . ALA A 1 71 ? -21.804 2.697 22.866 1.00 69.56 71 ALA A C 1
ATOM 542 O O . ALA A 1 71 ? -22.467 2.879 21.836 1.00 69.56 71 ALA A O 1
ATOM 543 N N . PRO A 1 72 ? -22.379 2.701 24.082 1.00 78.44 72 PRO A N 1
ATOM 544 C CA . PRO A 1 72 ? -23.783 3.040 24.243 1.00 78.44 72 PRO A CA 1
ATOM 545 C C . PRO A 1 72 ? -24.049 4.393 23.579 1.00 78.44 72 PRO A C 1
ATOM 547 O O . PRO A 1 72 ? -23.275 5.339 23.737 1.00 78.44 72 PRO A O 1
ATOM 550 N N . SER A 1 73 ? -25.133 4.477 22.803 1.00 81.62 73 SER A N 1
ATOM 551 C CA . SER A 1 73 ? -25.452 5.693 22.057 1.00 81.62 73 SER A CA 1
ATOM 552 C C . SER A 1 73 ? -25.543 6.890 23.000 1.00 81.62 73 SER A C 1
ATOM 554 O O . SER A 1 73 ? -26.318 6.889 23.957 1.00 81.62 73 SER A O 1
ATOM 556 N N . VAL A 1 74 ? -24.766 7.934 22.705 1.00 86.06 74 VAL A N 1
ATOM 557 C CA . VAL A 1 74 ? -24.789 9.207 23.442 1.00 86.06 74 VAL A CA 1
ATOM 558 C C . VAL A 1 74 ? -25.974 10.078 22.990 1.00 86.06 74 VAL A C 1
ATOM 560 O O . VAL A 1 74 ? -26.366 11.017 23.684 1.00 86.06 74 VAL A O 1
ATOM 563 N N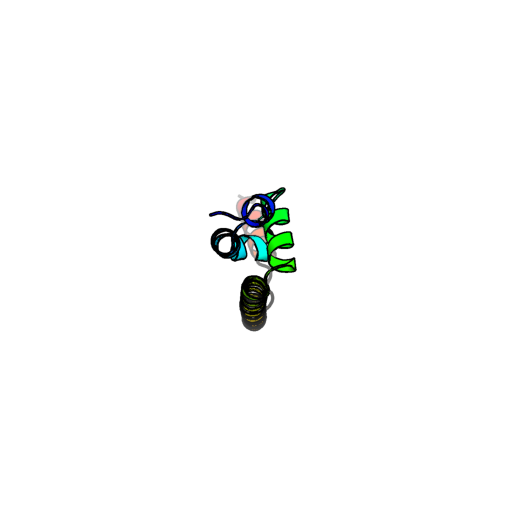 . ALA A 1 75 ? -26.608 9.743 21.858 1.00 86.75 75 ALA A N 1
ATOM 564 C CA . ALA A 1 75 ? -27.698 10.519 21.268 1.00 86.75 75 ALA A CA 1
ATOM 565 C C . ALA A 1 75 ? -28.872 10.790 22.234 1.00 86.75 75 ALA A C 1
ATOM 567 O O . ALA A 1 75 ? -29.303 11.942 22.311 1.00 86.75 75 ALA A O 1
ATOM 568 N N . PRO A 1 76 ? -29.360 9.826 23.045 1.00 86.25 76 PRO A N 1
ATOM 569 C CA . PRO A 1 76 ? -30.429 10.089 24.009 1.00 86.25 76 PRO A CA 1
ATOM 570 C C . PRO A 1 76 ? -30.038 11.132 25.066 1.00 86.25 76 PRO A C 1
ATOM 572 O O . PRO A 1 76 ? -30.864 11.958 25.458 1.00 86.25 76 PRO A O 1
ATOM 575 N N . ALA A 1 77 ? -28.777 11.126 25.513 1.00 86.88 77 ALA A N 1
ATOM 576 C CA . ALA A 1 77 ? -28.273 12.082 26.496 1.00 86.88 77 ALA A CA 1
ATOM 577 C C . ALA A 1 77 ? -28.166 13.498 25.905 1.00 86.88 77 ALA A C 1
ATOM 579 O O . ALA A 1 77 ? -28.575 14.464 26.554 1.00 86.88 77 ALA A O 1
ATOM 580 N N . VAL A 1 78 ? -27.694 13.618 24.659 1.00 90.31 78 VAL A N 1
ATOM 581 C CA . VAL A 1 78 ? -27.613 14.900 23.935 1.00 90.31 78 VAL A CA 1
ATOM 582 C C . VAL A 1 78 ? -29.007 15.471 23.672 1.00 90.31 78 VAL A C 1
ATOM 584 O O . VAL A 1 78 ? -29.265 16.625 24.010 1.00 90.31 78 VAL A O 1
ATOM 587 N N . VAL A 1 79 ? -29.943 14.660 23.165 1.00 93.31 79 VAL A N 1
ATOM 588 C CA . VAL A 1 79 ? -31.333 15.087 22.911 1.00 93.31 79 VAL A CA 1
ATOM 589 C C . VAL A 1 79 ? -32.007 15.572 24.196 1.00 93.31 79 VAL A C 1
ATOM 591 O O . VAL A 1 79 ? -32.690 16.596 24.195 1.00 93.31 79 VAL A O 1
ATOM 594 N N . LYS A 1 80 ? -31.787 14.878 25.318 1.00 92.00 80 LYS A N 1
ATOM 595 C CA . LYS A 1 80 ? -32.304 15.296 26.628 1.00 92.00 80 LYS A CA 1
ATOM 596 C C . LYS A 1 80 ? -31.722 16.638 27.085 1.00 92.00 80 LYS A C 1
ATOM 598 O O . LYS A 1 80 ? -32.428 17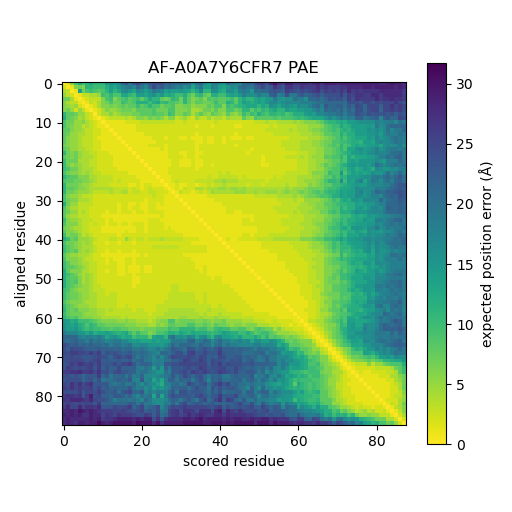.406 27.733 1.00 92.00 80 LYS A O 1
ATOM 603 N N . ARG A 1 81 ? -30.451 16.912 26.775 1.00 89.56 81 ARG A N 1
ATOM 604 C CA . ARG A 1 81 ? -29.782 18.177 27.107 1.00 89.56 81 ARG A CA 1
ATOM 605 C C . ARG A 1 81 ? -30.348 19.338 26.285 1.00 89.56 81 ARG A C 1
ATOM 607 O O . ARG A 1 81 ? -30.696 20.345 26.884 1.00 89.56 81 ARG A O 1
ATOM 614 N N . ILE A 1 82 ? -30.499 19.163 24.970 1.00 93.31 82 ILE A N 1
ATOM 615 C CA . ILE A 1 82 ? -31.047 20.177 24.048 1.00 93.31 82 ILE A CA 1
ATOM 616 C C . ILE A 1 82 ? -32.461 20.586 24.478 1.00 93.31 82 ILE A C 1
ATOM 618 O O . ILE A 1 82 ? -32.707 21.752 24.753 1.00 93.31 82 ILE A O 1
ATOM 622 N N . ARG A 1 83 ? -33.347 19.607 24.711 1.00 88.62 83 ARG A N 1
ATOM 623 C CA . ARG A 1 83 ? -34.721 19.863 25.185 1.00 88.62 83 ARG A CA 1
ATOM 624 C C . ARG A 1 83 ? -34.801 20.626 26.510 1.00 88.62 83 ARG A C 1
ATOM 626 O O . ARG A 1 83 ? -35.832 21.215 26.797 1.00 88.62 83 ARG A O 1
ATOM 633 N N . ARG A 1 84 ? -33.762 20.546 27.348 1.00 85.75 84 ARG A N 1
ATOM 634 C CA . ARG A 1 84 ? -33.702 21.270 28.623 1.00 85.75 84 ARG A CA 1
ATOM 635 C C . ARG A 1 84 ? -33.223 22.716 28.436 1.00 85.75 84 ARG A C 1
ATOM 637 O O . ARG A 1 84 ? -33.561 23.540 29.265 1.00 85.75 84 ARG A O 1
ATOM 644 N N . LEU A 1 85 ? -32.449 23.000 27.386 1.00 81.50 85 LEU A N 1
ATOM 645 C CA . LEU A 1 85 ? -31.973 24.346 27.048 1.00 81.50 85 LEU A CA 1
ATOM 646 C C . LEU A 1 85 ? -33.014 25.146 26.253 1.00 81.50 85 LEU A C 1
ATOM 648 O O . LEU A 1 85 ? -33.096 26.352 26.426 1.00 81.50 85 LEU A O 1
ATOM 652 N N . ASP A 1 86 ? -33.832 24.477 25.436 1.00 77.12 86 ASP A N 1
ATOM 653 C CA . ASP A 1 86 ? -34.893 25.116 24.634 1.00 77.12 86 ASP A CA 1
ATOM 654 C C . ASP A 1 86 ? -36.182 25.411 25.438 1.00 77.12 86 ASP A C 1
ATOM 656 O O . ASP A 1 86 ? -37.192 25.821 24.870 1.00 77.12 86 ASP A O 1
ATOM 660 N N . GLY A 1 87 ? -36.182 25.124 26.744 1.00 61.09 87 GLY A N 1
ATOM 661 C CA . GLY A 1 87 ? -37.360 25.141 27.617 1.00 61.09 87 GLY A CA 1
ATOM 662 C C . GLY A 1 87 ? -37.326 26.163 28.758 1.00 61.09 87 GLY A C 1
ATOM 663 O O . GLY A 1 87 ? -38.053 25.956 29.729 1.00 61.09 87 GLY A O 1
ATOM 664 N N . GLU A 1 88 ? -36.507 27.216 28.662 1.00 48.06 88 GLU A N 1
ATOM 665 C CA . GLU A 1 88 ? -36.502 28.388 29.562 1.00 48.06 88 GLU A CA 1
ATOM 666 C C . GLU A 1 88 ? -36.687 29.691 28.774 1.00 48.06 88 GLU A C 1
ATOM 668 O O . GLU A 1 88 ? -35.949 29.895 27.783 1.00 48.06 88 GLU A O 1
#

Secondary structure (DSSP, 8-state):
---HHH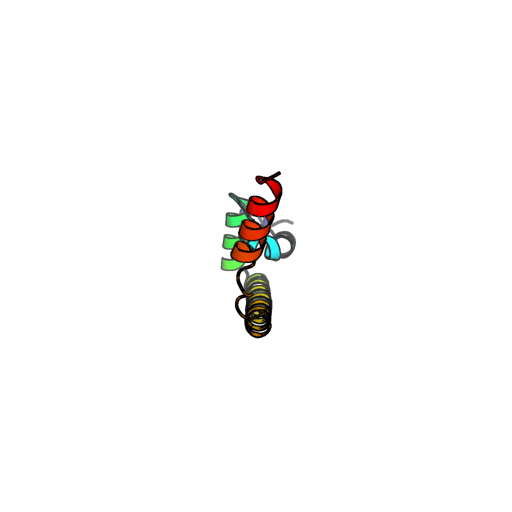HHH--HHHHHHTHHHHHTT---HHHHHHHHHHHHH-HHHHHHHHHHHHHHHHHHHHHHHHPPP-PPPSHHHHHHHHHHHTT-

pLDDT: mean 87.05, std 12.37, range [43.84, 97.44]

Foldseek 3Di:
DQDPLCVQQNDLVLLQVCLVCQLVVVDDDSSNRSNVSCLVVDVVSVVVSVVVNVVVVVVVVVCVVVPPDDDPDCVVVVVVVVVVVVPD

Sequence (88 aa):
MRSLMDMMVGSCEETREQLSAHVDGELGGLRRLRVRLHLAGCDACSAVARSLRQTIERLHELEDSFAPGPAPSVAPAVVKRIRRLDGE

Solvent-accessible surface area (backbone atoms only — not comparable to full-atom values): 5196 Å² total; per-residue (Å²): 132,85,52,75,60,35,76,70,25,48,41,74,69,62,38,58,74,42,42,61,44,53,75,74,62,71,47,56,72,69,62,38,50,19,44,51,52,32,39,76,74,30,69,69,60,36,50,52,53,50,52,52,51,54,53,51,54,53,50,51,57,49,50,65,74,67,51,75,69,85,70,79,77,59,62,69,60,50,54,56,50,51,60,60,65,78,68,118